Protein AF-M1AZC0-F1 (afdb_monomer_lite)

Foldseek 3Di:
DVQLVVCLVVVNFFFDAAEDEQLVDDDDVVVQVVQQVVCVQQQADGYHYDYVVVVPCVVVVVVVVVCVVVVVNRGGQDPVNVVVVVVVVVVVVVVVVVVVVVVVVVVVVVVVVVVVVVVVVPD

InterPro domains:
  IPR027417 P-loop containing nucleoside triphosphate hydrolase [G3DSA:3.40.50.300] (3-90)
  IPR052266 Mitochondrial Rho GTPase/EF-hand domain-containing protein [PTHR46819] (2-99)

Organism: Solanum tuberosum (NCBI:txid4113)

Sequence (123 aa):
MTVARRGEVSGFMVPCLFVAAKDDLDSYPMAIKDSAKICQNFGIDAPIHISVKERDLNSMFNRIVTAAEHPHLSVPETEVGRSQKRYRHLVNRSLMFTSVVAAVAVVGLAAYRSYAARKNTSS

pLDDT: mean 87.81, std 8.12, range [48.0, 98.25]

Structure (mmCIF, N/CA/C/O backbone):
data_AF-M1AZC0-F1
#
_entry.id   AF-M1AZC0-F1
#
loop_
_atom_site.group_PDB
_atom_site.id
_atom_site.type_symbol
_atom_site.label_atom_id
_atom_site.label_alt_id
_atom_site.label_comp_id
_atom_site.label_asym_id
_atom_site.label_entity_id
_atom_site.label_seq_id
_atom_site.pdbx_PDB_ins_code
_atom_site.Cartn_x
_atom_site.Cartn_y
_atom_site.Cartn_z
_atom_site.occupancy
_atom_site.B_iso_or_equiv
_atom_site.auth_seq_id
_atom_site.auth_comp_id
_atom_site.auth_asym_id
_atom_site.auth_atom_id
_atom_site.pdbx_PDB_model_num
ATOM 1 N N . MET A 1 1 ? 5.644 -5.871 9.224 1.00 62.44 1 MET A N 1
ATOM 2 C CA . MET A 1 1 ? 5.282 -5.753 7.788 1.00 62.44 1 MET A CA 1
ATOM 3 C C . MET A 1 1 ? 5.986 -6.782 6.881 1.00 62.44 1 MET A C 1
ATOM 5 O O . MET A 1 1 ? 6.281 -6.508 5.724 1.00 62.44 1 MET A O 1
ATOM 9 N N . THR A 1 2 ? 6.222 -8.015 7.342 1.00 74.88 2 THR A N 1
ATOM 10 C CA . THR A 1 2 ? 6.928 -9.033 6.535 1.00 74.88 2 THR A CA 1
ATOM 11 C C . THR A 1 2 ? 6.130 -9.473 5.304 1.00 74.88 2 THR A C 1
ATOM 13 O O . THR A 1 2 ? 6.723 -9.741 4.263 1.00 74.88 2 THR A O 1
ATOM 16 N N . VAL A 1 3 ? 4.796 -9.493 5.411 1.00 77.38 3 VAL A N 1
ATOM 17 C CA . VAL A 1 3 ? 3.878 -9.835 4.312 1.00 77.38 3 VAL A CA 1
ATOM 18 C C . VAL A 1 3 ? 3.937 -8.787 3.202 1.00 77.38 3 VAL A C 1
ATOM 20 O O . VAL A 1 3 ? 4.189 -9.151 2.062 1.00 77.38 3 VAL A O 1
ATOM 23 N N . ALA A 1 4 ? 3.829 -7.499 3.543 1.00 80.00 4 ALA A N 1
ATOM 24 C CA . ALA A 1 4 ? 3.989 -6.389 2.602 1.00 80.00 4 ALA A CA 1
ATOM 25 C C . ALA A 1 4 ? 5.329 -6.443 1.852 1.00 80.00 4 ALA A C 1
ATOM 27 O O . ALA A 1 4 ? 5.361 -6.433 0.625 1.00 80.00 4 ALA A O 1
ATOM 28 N N . ARG A 1 5 ? 6.438 -6.614 2.588 1.00 77.75 5 ARG A N 1
ATOM 29 C CA . ARG A 1 5 ? 7.780 -6.748 1.997 1.00 77.75 5 ARG A CA 1
ATOM 30 C C . ARG A 1 5 ? 7.871 -7.945 1.048 1.00 77.75 5 ARG A C 1
ATOM 32 O O . ARG A 1 5 ? 8.453 -7.845 -0.026 1.00 77.75 5 ARG A O 1
ATOM 39 N N . ARG A 1 6 ? 7.318 -9.098 1.440 1.00 80.19 6 ARG A N 1
ATOM 40 C CA . ARG A 1 6 ? 7.297 -10.293 0.585 1.00 80.19 6 ARG A CA 1
ATOM 41 C C . ARG A 1 6 ? 6.422 -10.072 -0.649 1.00 80.19 6 ARG A C 1
ATOM 43 O O . ARG A 1 6 ? 6.792 -10.538 -1.722 1.00 80.19 6 ARG A O 1
ATOM 50 N N . GLY A 1 7 ? 5.317 -9.346 -0.509 1.00 78.06 7 GLY A N 1
ATOM 51 C CA . GLY A 1 7 ? 4.452 -8.940 -1.612 1.00 78.06 7 GLY A CA 1
ATOM 52 C C . GLY A 1 7 ? 5.186 -8.076 -2.632 1.00 78.06 7 GLY A C 1
ATOM 53 O O . GLY A 1 7 ? 5.151 -8.376 -3.817 1.00 78.06 7 GLY A O 1
ATOM 54 N N . GLU A 1 8 ? 5.959 -7.087 -2.184 1.00 77.31 8 GLU A N 1
ATOM 55 C CA . GLU A 1 8 ? 6.790 -6.267 -3.078 1.00 77.31 8 GLU A CA 1
ATOM 56 C C . GLU A 1 8 ? 7.860 -7.086 -3.811 1.00 77.31 8 GLU A C 1
ATOM 58 O O . GLU A 1 8 ? 8.017 -6.950 -5.021 1.00 77.31 8 GLU A O 1
ATOM 63 N N . VAL A 1 9 ? 8.568 -7.971 -3.101 1.00 77.56 9 VAL A N 1
ATOM 64 C CA . VAL A 1 9 ? 9.621 -8.810 -3.705 1.00 77.56 9 VAL A CA 1
ATOM 65 C C . VAL A 1 9 ? 9.042 -9.822 -4.696 1.00 77.56 9 VAL A C 1
ATOM 67 O O . VAL A 1 9 ? 9.657 -10.100 -5.722 1.00 77.56 9 VAL A O 1
ATOM 70 N N . SER A 1 10 ? 7.872 -10.383 -4.392 1.00 79.06 10 SER A N 1
ATOM 71 C CA . SER A 1 10 ? 7.205 -11.375 -5.243 1.00 79.06 10 SER A CA 1
ATOM 72 C C . SER A 1 10 ? 6.352 -10.761 -6.358 1.00 79.06 10 SER A C 1
ATOM 74 O O . SER A 1 10 ? 5.944 -11.482 -7.260 1.00 79.06 10 SER A O 1
ATOM 76 N N . GLY A 1 11 ? 6.082 -9.452 -6.307 1.00 73.00 11 GLY A N 1
ATOM 77 C CA . GLY A 1 11 ? 5.162 -8.756 -7.211 1.00 73.00 11 GLY A CA 1
ATOM 78 C C . GLY A 1 11 ? 3.680 -8.885 -6.834 1.00 73.00 11 GLY A C 1
ATOM 79 O O . GLY A 1 11 ? 2.848 -8.202 -7.426 1.00 73.00 11 GLY A O 1
ATOM 80 N N . PHE A 1 12 ? 3.338 -9.701 -5.833 1.00 76.75 12 PHE A N 1
ATOM 81 C CA . PHE A 1 12 ? 1.976 -9.869 -5.323 1.00 76.75 12 PHE A CA 1
ATOM 82 C C . PHE A 1 12 ? 1.738 -8.942 -4.131 1.00 76.75 12 PHE A C 1
ATOM 84 O O . PHE A 1 12 ? 1.763 -9.357 -2.971 1.00 76.75 12 PHE A O 1
ATOM 91 N N . MET A 1 13 ? 1.566 -7.654 -4.423 1.00 80.81 13 MET A N 1
ATOM 92 C CA . MET A 1 13 ? 1.292 -6.640 -3.407 1.00 80.81 13 MET A CA 1
ATOM 93 C C . MET A 1 13 ? -0.056 -6.900 -2.717 1.00 80.81 13 MET A C 1
ATOM 95 O O . MET A 1 13 ? -1.022 -7.302 -3.361 1.00 80.81 13 MET A O 1
ATOM 99 N N . VAL A 1 14 ? -0.116 -6.660 -1.405 1.00 85.88 14 VAL A N 1
ATOM 100 C CA . VAL A 1 14 ? -1.305 -6.919 -0.578 1.00 85.88 14 VAL A CA 1
ATOM 101 C C . VAL A 1 14 ? -1.687 -5.634 0.161 1.00 85.88 14 VAL A C 1
ATOM 103 O O . VAL A 1 14 ? -0.807 -5.047 0.804 1.00 85.88 14 VAL A O 1
ATOM 106 N N . PRO A 1 15 ? -2.956 -5.188 0.101 1.00 91.06 15 PRO A N 1
ATOM 107 C CA . PRO A 1 15 ? -3.403 -4.027 0.859 1.00 91.06 15 PRO A CA 1
ATOM 108 C C . PRO A 1 15 ? -3.292 -4.288 2.366 1.00 91.06 15 PRO A C 1
ATOM 110 O O . PRO A 1 15 ? -3.524 -5.401 2.840 1.00 91.06 15 PRO A O 1
ATOM 113 N N . CYS A 1 16 ? -2.915 -3.265 3.128 1.00 91.06 16 CYS A N 1
ATOM 114 C CA . CYS A 1 16 ? -2.750 -3.339 4.575 1.00 91.06 16 CYS A CA 1
ATOM 115 C C . CYS A 1 16 ? -3.512 -2.202 5.260 1.00 91.06 16 CYS A C 1
ATOM 117 O O . CYS A 1 16 ? -3.488 -1.063 4.806 1.00 91.06 16 CYS A O 1
ATOM 119 N N . LEU A 1 17 ? -4.129 -2.513 6.399 1.00 93.62 17 LEU A N 1
ATOM 120 C CA . LEU A 1 17 ? -4.807 -1.551 7.266 1.00 93.62 17 LEU A CA 1
ATOM 121 C C . LEU A 1 17 ? -4.199 -1.620 8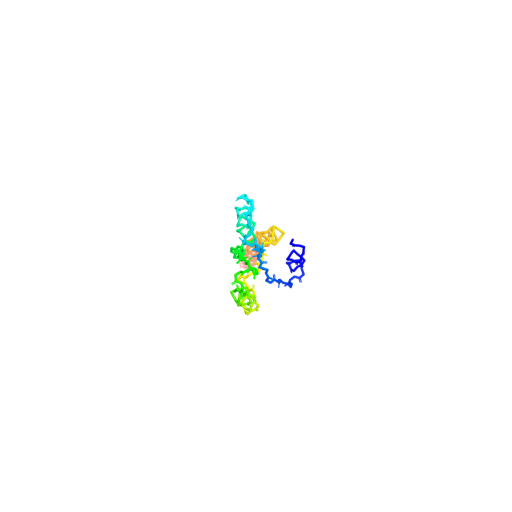.668 1.00 93.62 17 LEU A C 1
ATOM 123 O O . LEU A 1 17 ? -3.848 -2.704 9.141 1.00 93.62 17 LEU A O 1
ATOM 127 N N . PHE A 1 18 ? -4.084 -0.474 9.336 1.00 93.62 18 PHE A N 1
ATOM 128 C CA . PHE A 1 18 ? -3.651 -0.400 10.729 1.00 93.62 18 PHE A CA 1
ATOM 129 C C . PHE A 1 18 ? -4.869 -0.186 11.627 1.00 93.62 18 PHE A C 1
ATOM 131 O O . PHE A 1 18 ? -5.616 0.768 11.428 1.00 93.62 18 PHE A O 1
ATOM 138 N N . VAL A 1 19 ? -5.064 -1.054 12.620 1.00 92.88 19 VAL A N 1
ATOM 139 C CA . VAL A 1 19 ? -6.204 -0.984 13.544 1.00 92.88 19 VAL A CA 1
ATOM 140 C C . VAL A 1 19 ? -5.695 -0.719 14.958 1.00 92.88 19 VAL A C 1
ATOM 142 O O . VAL A 1 19 ? -4.969 -1.535 15.525 1.00 92.88 19 VAL A O 1
ATOM 145 N N . ALA A 1 20 ? -6.087 0.422 15.518 1.00 91.81 20 ALA A N 1
ATOM 146 C CA . ALA A 1 20 ? -5.903 0.771 16.919 1.00 91.81 20 ALA A CA 1
ATOM 147 C C . ALA A 1 20 ? -7.131 0.279 17.699 1.00 91.81 20 ALA A C 1
ATOM 149 O O . ALA A 1 20 ? -8.151 0.955 17.799 1.00 91.81 20 ALA A O 1
ATOM 150 N N . ALA A 1 21 ? -7.059 -0.962 18.174 1.00 90.06 21 ALA A N 1
ATOM 151 C CA . ALA A 1 21 ? -8.146 -1.572 18.928 1.00 90.06 21 ALA A CA 1
ATOM 152 C C . ALA A 1 21 ? -8.122 -1.172 20.407 1.00 90.06 21 ALA A C 1
ATOM 154 O O . ALA A 1 21 ? -7.062 -0.854 20.943 1.00 90.06 21 ALA A O 1
ATOM 155 N N . LYS A 1 22 ? -9.276 -1.330 21.070 1.00 88.75 22 LYS A N 1
ATOM 156 C CA . LYS A 1 22 ? -9.490 -0.993 22.488 1.00 88.75 22 LYS A CA 1
ATOM 157 C C . LYS A 1 22 ? -9.351 0.504 22.762 1.00 88.75 22 LYS A C 1
ATOM 159 O O . LYS A 1 22 ? -8.804 0.893 23.788 1.00 88.75 22 LYS A O 1
ATOM 164 N N . ASP A 1 23 ? -9.851 1.324 21.844 1.00 87.12 23 ASP A N 1
ATOM 165 C CA . ASP A 1 23 ? -9.776 2.786 21.946 1.00 87.12 23 ASP A CA 1
ATOM 166 C C . ASP A 1 23 ? -10.559 3.347 23.152 1.00 87.12 23 ASP A C 1
ATOM 168 O O . ASP A 1 23 ? -10.342 4.476 23.569 1.00 87.12 23 ASP A O 1
ATOM 172 N N . ASP A 1 24 ? -11.427 2.533 23.767 1.00 85.38 24 ASP A N 1
ATOM 173 C CA . ASP A 1 24 ? -12.116 2.844 25.025 1.00 85.38 24 ASP A CA 1
ATOM 174 C C . ASP A 1 24 ? -11.229 2.773 26.273 1.00 85.38 24 ASP A C 1
ATOM 176 O O . ASP A 1 24 ? -11.662 3.187 27.351 1.00 85.38 24 ASP A O 1
ATOM 180 N N . LEU A 1 25 ? -10.022 2.217 26.161 1.00 86.19 25 LEU A N 1
ATOM 181 C CA . LEU A 1 25 ? -9.025 2.288 27.221 1.00 86.19 25 LEU A CA 1
ATOM 182 C C . LEU A 1 25 ? -8.160 3.531 27.015 1.00 86.19 25 LEU A C 1
ATOM 184 O O . LEU A 1 25 ? -7.815 3.875 25.885 1.00 86.19 25 LEU A O 1
ATOM 188 N N . ASP A 1 26 ? -7.738 4.143 28.124 1.00 80.94 26 ASP A N 1
ATOM 189 C CA . ASP A 1 26 ? -6.783 5.249 28.100 1.00 80.94 26 ASP A CA 1
ATOM 190 C C . ASP A 1 26 ? -5.479 4.794 27.439 1.00 80.94 26 ASP A C 1
ATOM 192 O O . ASP A 1 26 ? -4.625 4.118 28.023 1.00 80.94 26 ASP A O 1
ATOM 196 N N . SER A 1 27 ? -5.357 5.147 26.166 1.00 77.94 27 SER A N 1
ATOM 197 C CA . SER A 1 27 ? -4.201 4.826 25.354 1.00 77.94 27 SER A CA 1
ATOM 198 C C . SER A 1 27 ? -3.016 5.670 25.800 1.00 77.94 27 SER A C 1
ATOM 200 O O . SER A 1 27 ? -3.140 6.865 26.072 1.00 77.94 27 SER A O 1
ATOM 202 N N . TYR A 1 28 ? -1.824 5.073 25.816 1.00 80.3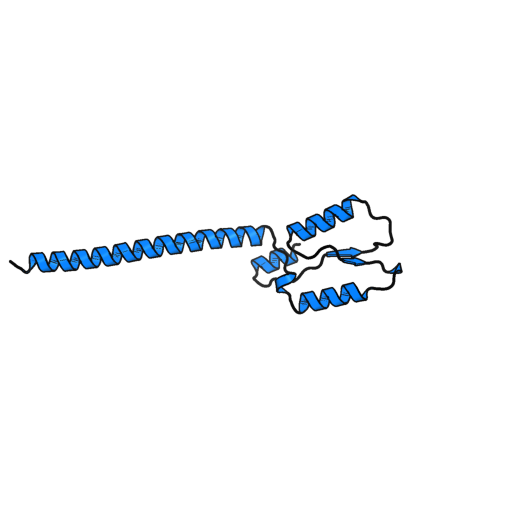8 28 TYR A N 1
ATOM 203 C CA . TYR A 1 28 ? -0.599 5.836 26.028 1.00 80.38 28 TYR A CA 1
ATOM 204 C C . TYR A 1 28 ? -0.486 6.935 24.949 1.00 80.38 28 TYR A C 1
ATOM 206 O O . TYR A 1 28 ? -0.494 6.601 23.762 1.00 80.38 28 TYR A O 1
ATOM 214 N N . PRO A 1 29 ? -0.341 8.230 25.299 1.00 80.19 29 PRO A N 1
ATOM 215 C CA . PRO A 1 29 ? -0.432 9.326 24.329 1.00 80.19 29 PRO A CA 1
ATOM 216 C C . PRO A 1 29 ? 0.564 9.240 23.166 1.00 80.19 29 PRO A C 1
ATOM 218 O O . PRO A 1 29 ? 0.284 9.736 22.072 1.00 80.19 29 PRO A O 1
ATOM 221 N N . MET A 1 30 ? 1.729 8.609 23.365 1.00 87.44 30 MET A N 1
ATOM 222 C CA . MET A 1 30 ? 2.669 8.413 22.255 1.00 87.44 30 MET A CA 1
ATOM 223 C C . MET A 1 30 ? 2.242 7.297 21.305 1.00 87.44 30 MET A C 1
ATOM 225 O O . MET A 1 30 ? 2.558 7.390 20.130 1.00 87.44 30 MET A O 1
ATOM 229 N N . ALA A 1 31 ? 1.461 6.306 21.743 1.00 86.00 31 ALA A N 1
ATOM 230 C CA . ALA A 1 31 ? 0.993 5.231 20.866 1.00 86.00 31 ALA A CA 1
ATOM 231 C C . ALA A 1 31 ? 0.106 5.764 19.725 1.00 86.00 31 ALA A C 1
ATOM 233 O O . ALA A 1 31 ? 0.195 5.288 18.592 1.00 86.00 31 ALA A O 1
ATOM 234 N N . ILE A 1 32 ? -0.692 6.804 19.991 1.00 86.31 32 ILE A N 1
ATOM 235 C CA . ILE A 1 32 ? -1.506 7.487 18.972 1.00 86.31 32 ILE A CA 1
ATOM 236 C C . ILE A 1 32 ? -0.600 8.181 17.945 1.00 86.31 32 ILE A C 1
ATOM 238 O O . ILE A 1 32 ? -0.769 8.025 16.736 1.00 86.31 32 ILE A O 1
ATOM 242 N N . LYS A 1 33 ? 0.417 8.913 18.414 1.00 90.06 33 LYS A N 1
ATOM 243 C CA . LYS A 1 33 ? 1.370 9.596 17.526 1.00 90.06 33 LYS A CA 1
ATOM 244 C C . LYS A 1 33 ? 2.211 8.609 16.720 1.00 90.06 33 LYS A C 1
ATOM 246 O O . LYS A 1 33 ? 2.415 8.810 15.524 1.00 90.06 33 LYS A O 1
ATOM 251 N N . ASP A 1 34 ? 2.675 7.544 17.358 1.00 92.3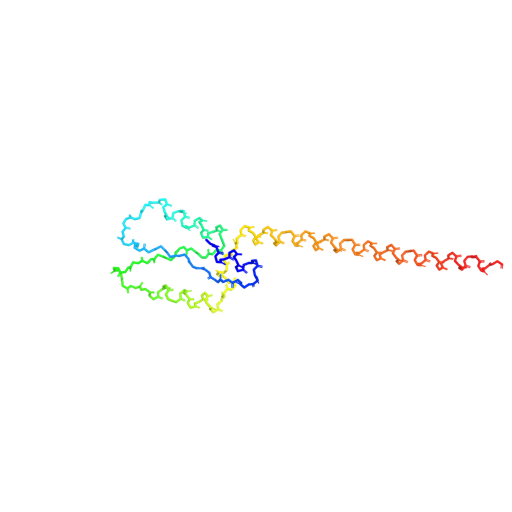8 34 ASP A N 1
ATOM 252 C CA . ASP A 1 34 ? 3.534 6.538 16.745 1.00 92.38 34 ASP A CA 1
ATOM 253 C C . ASP A 1 34 ? 2.772 5.725 15.702 1.00 92.38 34 ASP A C 1
ATOM 255 O O . ASP A 1 34 ? 3.280 5.526 14.601 1.00 92.38 34 ASP A O 1
ATOM 259 N N . SER A 1 35 ? 1.532 5.320 15.986 1.00 92.06 35 SER A N 1
ATOM 260 C CA . SER A 1 35 ? 0.688 4.615 15.012 1.00 92.06 35 SER A CA 1
ATOM 261 C C . SER A 1 35 ? 0.382 5.478 13.785 1.00 92.06 35 SER A C 1
ATOM 263 O O . SER A 1 35 ? 0.525 5.001 12.656 1.00 92.06 35 SER A O 1
ATOM 265 N N . ALA A 1 36 ? 0.074 6.766 13.969 1.00 92.69 36 ALA A N 1
ATOM 266 C CA . ALA A 1 36 ? -0.096 7.704 12.860 1.00 92.69 36 ALA A CA 1
ATOM 267 C C . ALA A 1 36 ? 1.196 7.874 12.039 1.00 92.69 36 ALA A C 1
ATOM 269 O O . ALA A 1 36 ? 1.166 7.823 10.807 1.00 92.69 36 ALA A O 1
ATOM 270 N N . LYS A 1 37 ? 2.347 8.011 12.709 1.00 94.12 37 LYS A N 1
ATOM 271 C CA . LYS A 1 37 ? 3.661 8.126 12.058 1.00 94.12 37 LYS A CA 1
ATOM 272 C C . LYS A 1 37 ? 4.027 6.865 11.278 1.00 94.12 37 LYS A C 1
ATOM 274 O O . LYS A 1 37 ? 4.562 6.961 10.177 1.00 94.12 37 LYS A O 1
ATOM 279 N N . ILE A 1 38 ? 3.728 5.686 11.822 1.00 91.62 38 ILE A N 1
ATOM 280 C CA . ILE A 1 38 ? 3.918 4.406 11.133 1.00 91.62 38 ILE A CA 1
ATOM 281 C C . ILE A 1 38 ? 3.087 4.385 9.848 1.00 91.62 38 ILE A C 1
ATOM 283 O O . ILE A 1 38 ? 3.643 4.111 8.788 1.00 91.62 38 ILE A O 1
ATOM 287 N N . CYS A 1 39 ? 1.799 4.733 9.909 1.00 92.62 39 CYS A N 1
ATOM 288 C CA . CYS A 1 39 ? 0.932 4.739 8.727 1.00 92.62 39 CYS A CA 1
ATOM 289 C C . CYS A 1 39 ? 1.451 5.685 7.635 1.00 92.62 39 CYS A C 1
ATOM 291 O O . CYS A 1 39 ? 1.595 5.274 6.485 1.00 92.62 39 CYS A O 1
ATOM 293 N N . GLN A 1 40 ? 1.855 6.904 8.009 1.00 92.25 40 GLN A N 1
ATOM 294 C CA . GLN A 1 40 ? 2.454 7.867 7.077 1.00 92.25 40 GLN A CA 1
ATOM 295 C C . GLN A 1 40 ? 3.750 7.353 6.444 1.00 92.25 40 GLN A C 1
ATOM 297 O O . GLN A 1 40 ? 3.946 7.497 5.239 1.00 92.25 40 GLN A O 1
ATOM 302 N N . ASN A 1 41 ? 4.631 6.726 7.229 1.00 91.19 41 ASN A N 1
ATOM 303 C CA . ASN A 1 41 ? 5.894 6.190 6.719 1.00 91.19 41 ASN A CA 1
ATOM 304 C C . ASN A 1 41 ? 5.681 5.095 5.667 1.00 91.19 41 ASN A C 1
ATOM 306 O O . ASN A 1 41 ? 6.458 5.012 4.717 1.00 91.19 41 ASN A O 1
ATOM 310 N N . PHE A 1 42 ? 4.640 4.280 5.840 1.00 88.25 42 PHE A N 1
ATOM 311 C CA . PHE A 1 42 ? 4.266 3.225 4.900 1.00 88.25 42 PHE A CA 1
ATOM 312 C C . PHE A 1 42 ? 3.314 3.697 3.794 1.00 88.25 42 PHE A C 1
ATOM 314 O O . PHE A 1 42 ? 2.983 2.903 2.921 1.00 88.25 42 PHE A O 1
ATOM 321 N N . GLY A 1 43 ? 2.885 4.963 3.800 1.00 89.50 43 GLY A N 1
ATOM 322 C CA . GLY A 1 43 ? 1.972 5.504 2.792 1.00 89.50 43 GLY A CA 1
ATOM 323 C C . GLY A 1 43 ? 0.574 4.881 2.819 1.00 89.50 43 GLY A C 1
ATOM 324 O O . GLY A 1 43 ? -0.059 4.801 1.774 1.00 89.50 43 GLY A O 1
ATOM 325 N N . ILE A 1 44 ? 0.113 4.422 3.986 1.00 91.69 44 ILE A N 1
ATOM 326 C CA . ILE A 1 44 ? -1.241 3.884 4.183 1.00 91.69 44 ILE A CA 1
ATOM 327 C C . ILE A 1 44 ? -2.103 4.860 4.990 1.00 91.69 44 ILE A C 1
ATOM 329 O O . ILE A 1 44 ? -1.586 5.768 5.647 1.00 91.69 44 ILE A O 1
ATOM 333 N N . ASP A 1 45 ? -3.417 4.642 4.966 1.00 92.31 45 ASP A N 1
ATOM 334 C CA . ASP A 1 45 ? -4.379 5.445 5.717 1.00 92.31 45 ASP A CA 1
ATOM 335 C C . ASP A 1 45 ? -4.085 5.478 7.219 1.00 92.31 45 ASP A C 1
ATOM 337 O O . ASP A 1 45 ? -3.514 4.547 7.792 1.00 92.31 45 ASP A O 1
ATOM 341 N N . ALA A 1 46 ? -4.540 6.553 7.867 1.00 93.12 46 ALA A N 1
ATOM 342 C CA . ALA A 1 46 ? -4.450 6.711 9.311 1.00 93.12 46 ALA A CA 1
ATOM 343 C C . ALA A 1 46 ? -5.059 5.509 10.072 1.00 93.12 46 ALA A C 1
ATOM 345 O O . ALA A 1 46 ? -5.966 4.845 9.543 1.00 93.12 46 ALA A O 1
ATOM 346 N N . PRO A 1 47 ? -4.595 5.253 11.314 1.00 93.25 47 PRO A N 1
ATOM 347 C CA . PRO A 1 47 ? -5.100 4.170 12.147 1.00 93.25 47 PRO A CA 1
ATOM 348 C C . PRO A 1 47 ? -6.626 4.175 12.255 1.00 93.25 47 PRO A C 1
ATOM 350 O O . PRO A 1 47 ? -7.252 5.215 12.452 1.00 93.25 47 PRO A O 1
ATOM 353 N N . ILE A 1 48 ? -7.225 2.994 12.141 1.00 92.56 48 ILE A N 1
ATOM 354 C CA . ILE A 1 48 ? -8.651 2.784 12.385 1.00 92.56 48 ILE A CA 1
ATOM 355 C C . ILE A 1 48 ? -8.819 2.567 13.880 1.00 92.56 48 ILE A C 1
ATOM 357 O O . ILE A 1 48 ? -8.404 1.532 14.402 1.00 92.56 48 ILE A O 1
ATOM 361 N N . HIS A 1 49 ? -9.410 3.540 14.553 1.00 89.81 49 HIS A N 1
ATOM 362 C CA . HIS A 1 49 ? -9.724 3.450 15.969 1.00 89.81 49 HIS A CA 1
ATOM 363 C C . HIS A 1 49 ? -11.009 2.648 16.151 1.00 89.81 49 HIS A C 1
ATOM 365 O O . HIS A 1 49 ? -12.023 2.959 15.526 1.00 89.81 49 HIS A O 1
ATOM 371 N N . ILE A 1 50 ? -10.951 1.585 16.955 1.00 91.19 50 ILE A N 1
ATOM 372 C CA . ILE A 1 50 ? -12.127 0.768 17.262 1.00 91.19 50 ILE A CA 1
ATOM 373 C C . ILE A 1 50 ? -12.235 0.493 18.757 1.00 91.19 50 ILE A C 1
ATOM 375 O O . ILE A 1 50 ? -11.260 0.136 19.429 1.00 91.19 50 ILE A O 1
ATOM 379 N N . SER A 1 51 ? -13.468 0.538 19.249 1.00 89.00 51 SER A N 1
ATOM 380 C CA . SER A 1 51 ? -13.837 0.021 20.556 1.00 89.00 51 SER A CA 1
ATOM 381 C C . SER A 1 51 ? -14.971 -0.990 20.429 1.00 89.00 51 SER A C 1
ATOM 383 O O . SER A 1 51 ? -16.029 -0.718 19.866 1.00 89.00 51 SER A O 1
ATOM 385 N N . VAL A 1 52 ? -14.784 -2.167 21.025 1.00 86.12 52 VAL A N 1
ATOM 386 C CA . VAL A 1 52 ? -15.849 -3.179 21.111 1.00 86.12 52 VAL A CA 1
ATOM 387 C C . VAL A 1 52 ? -16.956 -2.730 22.076 1.00 86.12 52 VAL A C 1
ATOM 389 O O . VAL A 1 52 ? -18.103 -3.157 21.946 1.00 86.12 52 VAL A O 1
ATOM 392 N N . LYS A 1 53 ? -16.641 -1.833 23.020 1.00 87.31 53 LYS A N 1
ATOM 393 C CA . LYS A 1 53 ? -17.605 -1.262 23.965 1.00 87.31 53 LYS A CA 1
ATOM 394 C C . LYS A 1 53 ? -18.605 -0.340 23.267 1.00 87.31 53 LYS A C 1
ATOM 396 O O . LYS A 1 53 ? -19.780 -0.357 23.625 1.00 87.31 53 LYS A O 1
ATOM 401 N N . GLU A 1 54 ? -18.157 0.394 22.249 1.00 80.25 54 GLU A N 1
ATOM 402 C CA . GLU A 1 54 ? -19.001 1.282 21.437 1.00 80.25 54 GLU A CA 1
ATOM 403 C C . GLU A 1 54 ? -19.878 0.531 20.422 1.00 80.25 54 GLU A C 1
ATOM 405 O O . GLU A 1 54 ? -20.807 1.110 19.867 1.00 80.25 54 GLU A O 1
ATOM 410 N N . ARG A 1 55 ? -19.643 -0.777 20.226 1.00 79.00 55 ARG A N 1
ATOM 411 C CA . ARG A 1 55 ? -20.419 -1.702 19.370 1.00 79.00 55 ARG A CA 1
ATOM 412 C C . ARG A 1 55 ? -20.551 -1.314 17.889 1.00 79.00 55 ARG A C 1
ATOM 414 O O . ARG A 1 55 ? -21.172 -2.070 17.145 1.00 79.00 55 ARG A O 1
ATOM 421 N N . ASP A 1 56 ? -19.940 -0.223 17.435 1.00 77.38 56 ASP A N 1
ATOM 422 C CA . ASP A 1 56 ? -19.895 0.156 16.022 1.00 77.38 56 ASP A CA 1
ATOM 423 C C . ASP A 1 56 ? -18.575 -0.278 15.368 1.00 77.38 56 ASP A C 1
ATOM 425 O O . ASP A 1 56 ? -17.561 0.417 15.397 1.00 77.38 56 ASP A O 1
ATOM 429 N N . LEU A 1 57 ? -18.593 -1.471 14.773 1.00 83.00 57 LEU A N 1
ATOM 430 C CA . LEU A 1 57 ? -17.473 -2.017 13.997 1.00 83.00 57 LEU A CA 1
ATOM 431 C C . LEU A 1 57 ? -17.687 -1.873 12.483 1.00 83.00 57 LEU A C 1
ATOM 433 O O . LEU A 1 57 ? -16.828 -2.279 11.696 1.00 83.00 57 LEU A O 1
ATOM 437 N N . ASN A 1 58 ? -18.819 -1.309 12.049 1.00 84.44 58 ASN A N 1
ATOM 438 C CA . ASN A 1 58 ? -19.183 -1.253 10.630 1.00 84.44 58 ASN A CA 1
ATOM 439 C C . ASN A 1 58 ? -18.189 -0.411 9.826 1.00 84.44 58 ASN A C 1
ATOM 441 O O . ASN A 1 58 ? -17.869 -0.745 8.684 1.00 84.44 58 ASN A O 1
ATOM 445 N N . SER A 1 59 ? -17.637 0.632 10.448 1.00 85.31 59 SER A N 1
ATOM 446 C CA . SER A 1 59 ? -16.589 1.474 9.868 1.00 85.31 59 SER A CA 1
ATOM 447 C C . SER A 1 59 ? -15.324 0.679 9.499 1.00 85.31 59 SER A C 1
ATOM 449 O O . SER A 1 59 ? -14.749 0.900 8.430 1.00 85.31 59 SER A O 1
ATOM 451 N N . MET A 1 60 ? -14.923 -0.297 10.323 1.00 90.56 60 MET A N 1
ATOM 452 C CA . MET A 1 60 ? -13.775 -1.173 10.064 1.00 90.56 60 MET A CA 1
ATOM 453 C C . MET A 1 60 ? -14.052 -2.126 8.902 1.00 90.56 60 MET A C 1
ATOM 455 O O . MET A 1 60 ? -13.222 -2.244 8.001 1.00 90.56 60 MET A O 1
ATOM 459 N N . PHE A 1 61 ? -15.203 -2.802 8.904 1.00 91.88 61 PHE A N 1
ATOM 460 C CA . PHE A 1 61 ? -15.541 -3.751 7.840 1.00 91.88 61 PHE A CA 1
ATOM 461 C C . PHE A 1 61 ? -15.670 -3.062 6.485 1.00 91.88 61 PHE A C 1
ATOM 463 O O . PHE A 1 61 ? -15.140 -3.569 5.499 1.00 91.88 61 PHE A O 1
ATOM 470 N N . ASN A 1 62 ? -16.282 -1.876 6.446 1.00 93.00 62 ASN A N 1
ATOM 471 C CA . ASN A 1 62 ? -16.360 -1.091 5.221 1.00 93.00 62 ASN A CA 1
ATOM 472 C C . ASN A 1 62 ? -14.960 -0.742 4.696 1.00 93.00 62 ASN A C 1
ATOM 474 O O . ASN A 1 62 ? -14.664 -0.974 3.530 1.00 93.00 62 ASN A O 1
ATOM 478 N N . ARG A 1 63 ? -14.047 -0.296 5.571 1.00 92.88 63 ARG A N 1
ATOM 479 C CA . ARG A 1 63 ? -12.650 -0.029 5.188 1.00 92.88 63 ARG A CA 1
ATOM 480 C C . ARG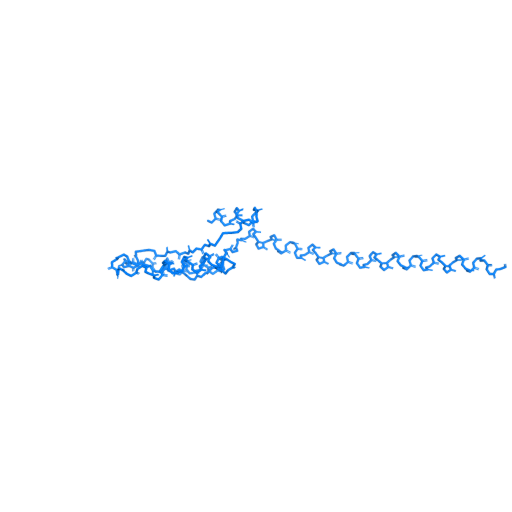 A 1 63 ? -11.921 -1.262 4.655 1.00 92.88 63 ARG A C 1
ATOM 482 O O . ARG A 1 63 ? -11.141 -1.130 3.716 1.00 92.88 63 ARG A O 1
ATOM 489 N N . ILE A 1 64 ? -12.171 -2.448 5.215 1.00 94.56 64 ILE A N 1
ATOM 490 C CA . ILE A 1 64 ? -11.609 -3.707 4.696 1.00 94.56 64 ILE A CA 1
ATOM 491 C C . ILE A 1 64 ? -12.108 -3.968 3.274 1.00 94.56 64 ILE A C 1
ATOM 493 O O . ILE A 1 64 ? -11.300 -4.270 2.398 1.00 94.56 64 ILE A O 1
ATOM 497 N N . VAL A 1 65 ? -13.414 -3.826 3.039 1.00 95.38 65 VAL A N 1
ATOM 498 C CA . VAL A 1 65 ? -14.009 -4.016 1.710 1.00 95.38 65 VAL A CA 1
ATOM 499 C C . VAL A 1 65 ? -13.455 -2.991 0.723 1.00 95.38 65 VAL A C 1
ATOM 501 O O . VAL A 1 65 ? -12.940 -3.386 -0.318 1.00 95.38 65 VAL A O 1
ATOM 504 N N . THR A 1 66 ? -13.432 -1.703 1.073 1.00 94.06 66 THR A N 1
ATOM 505 C CA . THR A 1 66 ? -12.866 -0.651 0.214 1.00 94.06 66 THR A CA 1
ATOM 506 C C . THR A 1 66 ? -11.404 -0.924 -0.143 1.00 94.06 66 THR A C 1
ATOM 508 O O . THR A 1 66 ? -11.021 -0.770 -1.302 1.00 94.06 66 THR A O 1
ATOM 511 N N . ALA A 1 67 ? -10.589 -1.369 0.819 1.00 93.69 67 ALA A N 1
ATOM 512 C CA . ALA A 1 67 ? -9.189 -1.717 0.579 1.00 93.69 67 ALA A CA 1
ATOM 513 C C . ALA A 1 67 ? -9.035 -2.958 -0.316 1.00 93.69 67 ALA A C 1
ATOM 515 O O . ALA A 1 67 ? -8.063 -3.057 -1.060 1.00 93.69 67 ALA A O 1
ATOM 516 N N . ALA A 1 68 ? -9.976 -3.903 -0.268 1.00 92.50 68 ALA A N 1
ATOM 517 C CA . ALA A 1 68 ? -9.989 -5.065 -1.153 1.00 92.50 68 ALA A CA 1
ATOM 518 C C . ALA A 1 68 ? -10.459 -4.716 -2.576 1.00 92.50 68 ALA A C 1
ATOM 520 O O . ALA A 1 68 ? -9.929 -5.264 -3.540 1.00 92.50 68 ALA A O 1
ATOM 521 N N . GLU A 1 69 ? -11.414 -3.794 -2.716 1.00 94.62 69 GLU A N 1
ATOM 522 C CA . GLU A 1 69 ? -11.894 -3.286 -4.010 1.00 94.62 69 GLU A CA 1
ATOM 523 C C . GLU A 1 69 ? -10.852 -2.398 -4.703 1.00 94.62 69 GLU A C 1
ATOM 525 O O . GLU A 1 69 ? -10.669 -2.470 -5.918 1.00 94.62 69 GLU A O 1
ATOM 530 N N . HIS A 1 70 ? -10.127 -1.590 -3.925 1.00 92.12 70 HIS A N 1
ATOM 531 C CA . HIS A 1 70 ? -9.137 -0.633 -4.418 1.00 92.12 70 HIS A CA 1
ATOM 532 C C . HIS A 1 70 ? -7.750 -0.906 -3.814 1.00 92.12 70 HIS A C 1
ATOM 534 O O . HIS A 1 70 ? -7.171 -0.036 -3.157 1.00 92.12 70 HIS A O 1
ATOM 540 N N . PRO A 1 71 ? -7.156 -2.092 -4.063 1.00 88.38 71 PRO A N 1
ATOM 541 C CA . PRO A 1 71 ? -5.957 -2.540 -3.357 1.00 88.38 71 PRO A CA 1
ATOM 542 C C . PRO A 1 71 ? -4.772 -1.598 -3.543 1.00 88.38 71 PRO A C 1
ATOM 544 O O . PRO A 1 71 ? -4.006 -1.401 -2.607 1.00 88.38 71 PRO A O 1
ATOM 547 N N . HIS A 1 72 ? -4.662 -0.959 -4.710 1.00 86.31 72 HIS A N 1
ATOM 548 C CA . HIS A 1 72 ? -3.595 -0.022 -5.060 1.00 86.31 72 HIS A CA 1
ATOM 549 C C . HIS A 1 72 ? -3.498 1.213 -4.146 1.00 86.31 72 HIS A C 1
ATOM 551 O O . HIS A 1 72 ? -2.420 1.796 -4.067 1.00 86.31 72 HIS A O 1
ATOM 557 N N . LEU A 1 73 ? -4.580 1.602 -3.458 1.00 86.12 73 LEU A N 1
ATOM 558 C CA . LEU A 1 73 ? -4.593 2.744 -2.533 1.00 86.12 73 LEU A CA 1
ATOM 559 C C . LEU A 1 73 ? -4.123 2.374 -1.123 1.00 86.12 73 LEU A C 1
ATOM 561 O O . LEU A 1 73 ? -3.690 3.241 -0.374 1.00 86.12 73 LEU A O 1
ATOM 565 N N . SER A 1 74 ? -4.196 1.093 -0.762 1.00 86.44 74 SER A N 1
ATOM 566 C CA . SER A 1 74 ? -3.864 0.606 0.581 1.00 86.44 74 SER A CA 1
ATOM 567 C C . SER A 1 74 ? -2.629 -0.296 0.597 1.00 86.44 74 SER A C 1
ATOM 569 O O . SER A 1 74 ? -2.355 -0.943 1.608 1.00 86.44 74 SER A O 1
ATOM 571 N N . VAL A 1 75 ? -1.875 -0.382 -0.505 1.00 88.81 75 VAL A N 1
ATOM 572 C CA . VAL A 1 75 ? -0.598 -1.104 -0.516 1.00 88.81 75 VAL A CA 1
ATOM 573 C C . VAL A 1 75 ? 0.452 -0.281 0.229 1.00 88.81 75 VAL A C 1
ATOM 575 O O . VAL A 1 75 ? 0.778 0.820 -0.213 1.00 88.81 75 VAL A O 1
ATOM 578 N N . PRO A 1 76 ? 1.048 -0.812 1.308 1.00 88.00 76 PRO A N 1
ATOM 579 C CA . PRO A 1 76 ? 2.130 -0.120 1.983 1.00 88.00 76 PRO A CA 1
ATOM 580 C C . PRO A 1 76 ? 3.392 -0.108 1.118 1.00 88.00 76 PRO A C 1
ATOM 582 O O . PRO A 1 76 ? 3.812 -1.145 0.602 1.00 88.00 76 PRO A O 1
ATOM 585 N N . GLU A 1 77 ? 4.043 1.047 1.026 1.00 84.56 77 GLU A N 1
ATOM 586 C CA . GLU A 1 77 ? 5.383 1.155 0.456 1.00 84.56 77 GLU A CA 1
ATOM 587 C C . GLU A 1 77 ? 6.422 0.833 1.526 1.00 84.56 77 GLU A C 1
ATOM 589 O O . GLU A 1 77 ? 6.588 1.575 2.498 1.00 84.56 77 GLU A O 1
ATOM 594 N N . THR A 1 78 ? 7.158 -0.265 1.354 1.00 84.38 78 THR A N 1
ATOM 595 C CA . THR A 1 78 ? 8.287 -0.556 2.242 1.00 84.38 78 THR A CA 1
ATOM 596 C C . THR A 1 78 ? 9.565 0.109 1.742 1.00 84.38 78 THR A C 1
ATOM 598 O O . THR A 1 78 ? 9.702 0.490 0.578 1.00 84.38 78 THR A O 1
ATOM 601 N N . GLU A 1 79 ? 10.553 0.237 2.624 1.00 82.00 79 GLU A N 1
ATOM 602 C CA . GLU A 1 79 ? 11.868 0.776 2.267 1.00 82.00 79 GLU A CA 1
ATOM 603 C C . GLU A 1 79 ? 12.542 -0.020 1.132 1.00 82.00 79 GLU A C 1
ATOM 605 O O . GLU A 1 79 ? 13.207 0.551 0.260 1.00 82.00 79 GLU A O 1
ATOM 610 N N . VAL A 1 80 ? 12.298 -1.334 1.081 1.00 79.38 80 VAL A N 1
ATOM 611 C CA . VAL A 1 80 ? 12.773 -2.210 0.003 1.00 79.38 80 VAL A CA 1
ATOM 612 C C . VAL A 1 80 ? 12.096 -1.844 -1.319 1.00 79.38 80 VAL A C 1
ATOM 614 O O . VAL A 1 80 ? 12.787 -1.595 -2.306 1.00 79.38 80 VAL A O 1
ATOM 617 N N . GLY A 1 81 ? 10.768 -1.717 -1.343 1.00 79.25 81 GLY A N 1
ATOM 618 C CA . GLY A 1 81 ? 10.033 -1.277 -2.528 1.00 79.25 81 GLY A CA 1
ATOM 619 C C . GLY A 1 81 ? 10.454 0.113 -3.000 1.00 79.25 81 GLY A C 1
ATOM 620 O O . GLY A 1 81 ? 10.712 0.317 -4.189 1.00 79.25 81 GLY A O 1
ATOM 621 N N . ARG A 1 82 ? 10.613 1.071 -2.078 1.00 83.56 82 ARG A N 1
ATOM 622 C CA . ARG A 1 82 ? 11.042 2.442 -2.401 1.00 83.56 82 ARG A CA 1
ATOM 623 C C . ARG A 1 82 ? 12.446 2.475 -3.008 1.00 83.56 82 ARG A C 1
ATOM 625 O O . ARG A 1 82 ? 12.651 3.117 -4.041 1.00 83.56 82 ARG A O 1
ATOM 632 N N . SER A 1 83 ? 13.409 1.786 -2.399 1.00 83.81 83 SER A N 1
ATOM 633 C CA . SER A 1 83 ? 14.785 1.719 -2.915 1.00 83.81 83 SER A CA 1
ATOM 634 C C . SER A 1 83 ? 14.851 1.028 -4.279 1.00 83.81 83 SER A C 1
ATOM 636 O O . SER A 1 83 ? 15.507 1.538 -5.190 1.00 83.81 83 SER A O 1
ATOM 638 N N . GLN A 1 84 ? 14.097 -0.055 -4.477 1.00 83.56 84 GLN A N 1
ATOM 639 C CA . GLN A 1 84 ? 14.030 -0.772 -5.750 1.00 83.56 84 GLN A CA 1
ATOM 640 C C . GLN A 1 84 ? 13.396 0.070 -6.867 1.00 83.56 84 GLN A C 1
ATOM 642 O O . GLN A 1 84 ? 13.932 0.111 -7.978 1.00 83.56 84 GLN A O 1
ATOM 647 N N . LYS A 1 85 ? 12.294 0.785 -6.586 1.00 83.88 85 LYS A N 1
ATOM 648 C CA . LYS A 1 85 ? 11.680 1.742 -7.528 1.00 83.88 85 LYS A CA 1
ATOM 649 C C . LYS A 1 85 ? 12.684 2.822 -7.934 1.00 83.88 85 LYS A C 1
ATOM 651 O O . LYS A 1 85 ? 12.847 3.098 -9.123 1.00 83.88 85 LYS A O 1
ATOM 656 N N . ARG A 1 86 ? 13.404 3.394 -6.961 1.00 86.88 86 ARG A N 1
ATOM 657 C CA . ARG A 1 86 ? 14.419 4.431 -7.206 1.00 86.88 86 ARG A CA 1
ATOM 658 C C . ARG A 1 86 ? 15.574 3.904 -8.052 1.00 86.88 86 ARG A C 1
ATOM 660 O O . ARG A 1 86 ? 15.965 4.556 -9.016 1.00 86.88 86 ARG A O 1
ATOM 667 N N . TYR A 1 87 ? 16.068 2.708 -7.741 1.00 89.00 87 TYR A N 1
ATOM 668 C CA . TYR A 1 87 ? 17.114 2.045 -8.515 1.00 89.00 87 TYR A CA 1
ATOM 669 C C . TYR A 1 87 ? 16.673 1.792 -9.961 1.00 89.00 87 TYR A C 1
ATOM 671 O O . TYR A 1 87 ? 17.370 2.198 -10.889 1.00 89.00 87 TYR A O 1
ATOM 679 N N . ARG A 1 88 ? 15.480 1.216 -10.175 1.00 87.62 88 ARG A N 1
ATOM 680 C CA . ARG A 1 88 ? 14.922 1.012 -11.524 1.00 87.62 88 ARG A CA 1
ATOM 681 C C . ARG A 1 88 ? 14.795 2.316 -12.302 1.00 87.62 88 ARG A C 1
ATOM 683 O O . ARG A 1 88 ? 15.153 2.354 -13.473 1.00 87.62 88 ARG A O 1
ATOM 690 N N . HIS A 1 89 ? 14.321 3.383 -11.664 1.00 91.38 89 HIS A N 1
ATOM 691 C CA . HIS A 1 89 ? 14.200 4.685 -12.314 1.00 91.38 89 HIS A CA 1
ATOM 692 C C . HIS A 1 89 ? 15.568 5.234 -12.750 1.00 91.38 89 HIS A C 1
ATOM 694 O O . HIS A 1 89 ? 15.694 5.778 -13.848 1.00 91.38 89 HIS A O 1
ATOM 700 N N . LEU A 1 90 ? 16.598 5.102 -11.909 1.00 93.31 90 LEU A N 1
ATOM 701 C CA . LEU A 1 90 ? 17.958 5.522 -12.256 1.00 93.31 90 LEU A CA 1
ATOM 702 C C . LEU A 1 90 ? 18.518 4.693 -13.414 1.00 93.31 90 LEU A C 1
ATOM 704 O O . LEU A 1 90 ? 19.012 5.267 -14.381 1.00 93.31 90 LEU A O 1
ATOM 708 N N . VAL A 1 91 ? 18.383 3.366 -13.354 1.00 93.25 91 VAL A N 1
ATOM 709 C CA . VAL A 1 91 ? 18.854 2.463 -14.414 1.00 93.25 91 VAL A CA 1
ATOM 710 C C . VAL A 1 91 ? 18.150 2.753 -15.735 1.00 93.25 91 VAL A C 1
ATOM 712 O O . VAL A 1 91 ? 18.837 2.947 -16.731 1.00 93.25 91 VAL A O 1
ATOM 715 N N . ASN A 1 92 ? 16.818 2.864 -15.756 1.00 92.69 92 ASN A N 1
ATOM 716 C CA . ASN A 1 92 ? 16.064 3.164 -16.980 1.00 92.69 92 ASN A CA 1
ATOM 717 C C . ASN A 1 92 ? 16.469 4.505 -17.595 1.00 92.69 92 ASN A C 1
ATOM 719 O O . ASN A 1 92 ? 16.622 4.603 -18.811 1.00 92.69 92 ASN A O 1
ATOM 723 N N . ARG A 1 93 ? 16.678 5.533 -16.763 1.00 92.06 93 ARG A N 1
ATOM 724 C CA . ARG A 1 93 ? 17.150 6.838 -17.237 1.00 92.06 93 ARG A CA 1
ATOM 725 C C . ARG A 1 93 ? 18.534 6.715 -17.869 1.00 92.06 93 ARG A C 1
ATOM 727 O O . ARG A 1 93 ? 18.725 7.194 -18.982 1.00 92.06 93 ARG A O 1
ATOM 734 N N . SER A 1 94 ? 19.468 6.035 -17.208 1.00 94.12 94 SER A N 1
ATOM 735 C CA . SER A 1 94 ? 20.803 5.782 -17.760 1.00 94.12 94 SER A CA 1
ATOM 736 C C . SER A 1 94 ? 20.748 4.982 -19.064 1.00 94.12 94 SER A C 1
ATOM 738 O O . SER A 1 94 ? 21.440 5.333 -20.013 1.00 94.12 94 SER A O 1
ATOM 740 N N . LEU A 1 95 ? 19.887 3.963 -19.146 1.00 95.31 95 LEU A N 1
ATOM 741 C CA . LEU A 1 95 ? 19.694 3.134 -20.341 1.00 95.31 95 LEU A CA 1
ATOM 742 C C . LEU A 1 95 ? 19.133 3.935 -21.526 1.00 95.31 95 LEU A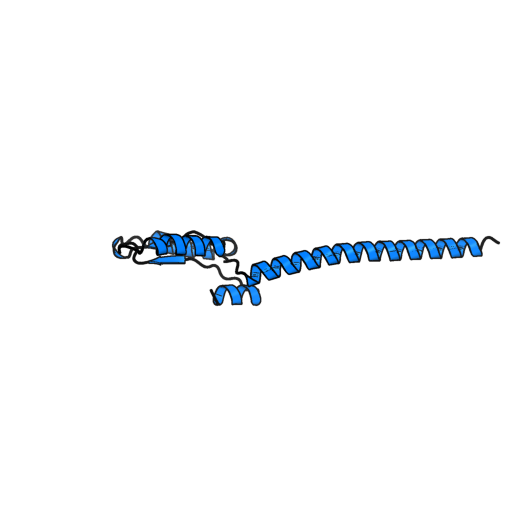 C 1
ATOM 744 O O . LEU A 1 95 ? 19.567 3.752 -22.664 1.00 95.31 95 LEU A O 1
ATOM 748 N N . MET A 1 96 ? 18.206 4.867 -21.278 1.00 95.44 96 MET A N 1
ATOM 749 C CA . MET A 1 96 ? 17.757 5.797 -22.319 1.00 95.44 96 MET A CA 1
ATOM 750 C C . MET A 1 96 ? 18.912 6.656 -22.838 1.00 95.44 96 MET A C 1
ATOM 752 O O . MET A 1 96 ? 19.080 6.781 -24.046 1.00 95.44 96 MET A O 1
ATOM 756 N N . PHE A 1 97 ? 19.743 7.214 -21.956 1.00 94.25 97 PHE A N 1
ATOM 757 C CA . PHE A 1 97 ? 20.881 8.021 -22.401 1.00 94.25 97 PHE A CA 1
ATOM 758 C C . PHE A 1 97 ? 21.891 7.206 -23.215 1.00 94.25 97 PHE A C 1
ATOM 760 O O . PHE A 1 97 ? 22.297 7.642 -24.293 1.00 94.25 97 PHE A O 1
ATOM 767 N N . THR A 1 98 ? 22.278 6.018 -22.742 1.00 96.06 98 THR A N 1
ATOM 768 C CA . THR A 1 98 ? 23.256 5.179 -23.451 1.00 96.06 98 THR A CA 1
ATOM 769 C C . THR A 1 98 ? 22.731 4.700 -24.800 1.00 96.06 98 THR A C 1
ATOM 771 O O . THR A 1 98 ? 23.483 4.713 -25.774 1.00 96.06 98 THR A O 1
ATOM 774 N N . SER A 1 99 ? 21.446 4.342 -24.895 1.00 96.38 99 SER A N 1
ATOM 775 C CA . SER A 1 99 ? 20.832 3.923 -26.163 1.00 96.38 99 SER A CA 1
ATOM 776 C C . SER A 1 99 ? 20.793 5.047 -27.202 1.00 96.38 99 SER A C 1
ATOM 778 O O . SER A 1 99 ? 21.150 4.812 -28.357 1.00 96.38 99 SER A O 1
ATOM 780 N N . VAL A 1 100 ? 20.454 6.279 -26.804 1.00 97.19 100 VAL A N 1
ATOM 781 C CA . VAL A 1 100 ? 20.462 7.444 -27.707 1.00 97.19 100 VAL A CA 1
ATOM 782 C C . VAL A 1 100 ? 21.873 7.734 -28.221 1.00 97.19 100 VAL A C 1
ATOM 784 O O . VAL A 1 100 ? 22.069 7.882 -29.427 1.00 97.19 100 VAL A O 1
ATOM 787 N N . VAL A 1 101 ? 22.871 7.766 -27.333 1.00 97.12 101 VAL A N 1
ATOM 788 C CA . VAL A 1 101 ? 24.270 8.025 -27.719 1.00 97.12 101 VAL A CA 1
ATOM 789 C C . VAL A 1 101 ? 24.790 6.948 -28.671 1.00 97.12 101 VAL A C 1
ATOM 791 O O . VAL A 1 101 ? 25.402 7.271 -29.691 1.00 97.12 101 VAL A O 1
ATOM 794 N N . ALA A 1 102 ? 24.510 5.676 -28.379 1.00 98.25 102 ALA A N 1
ATOM 795 C CA . ALA A 1 102 ? 24.908 4.567 -29.237 1.00 98.25 102 ALA A CA 1
ATOM 796 C C . ALA A 1 102 ? 24.282 4.675 -30.638 1.00 98.25 102 ALA A C 1
ATOM 798 O O . ALA A 1 102 ? 24.989 4.528 -31.634 1.00 98.25 102 ALA A O 1
ATOM 799 N N . ALA A 1 103 ? 22.987 4.993 -30.731 1.00 98.00 103 ALA A N 1
ATOM 800 C CA . ALA A 1 103 ? 22.303 5.153 -32.013 1.00 98.00 103 ALA A CA 1
ATOM 801 C C . ALA A 1 103 ? 22.913 6.284 -32.858 1.00 98.00 103 ALA A C 1
ATOM 803 O O . ALA A 1 103 ? 23.203 6.085 -34.039 1.00 98.00 103 ALA A O 1
ATOM 804 N N . VAL A 1 104 ? 23.177 7.447 -32.251 1.00 98.06 104 VAL A N 1
ATOM 805 C CA . VAL A 1 104 ? 23.806 8.588 -32.938 1.00 98.06 104 VAL A CA 1
ATOM 806 C C . VAL A 1 104 ? 25.206 8.230 -33.440 1.00 98.06 104 VAL A C 1
ATOM 808 O O . VAL A 1 104 ? 25.537 8.533 -34.586 1.00 98.06 104 VAL A O 1
ATOM 811 N N . ALA A 1 105 ? 26.012 7.545 -32.625 1.00 98.06 105 ALA A N 1
ATOM 812 C CA . ALA A 1 105 ? 27.352 7.115 -33.020 1.00 98.06 105 ALA A CA 1
ATOM 813 C C . ALA A 1 105 ? 27.322 6.143 -34.213 1.00 98.06 105 ALA A C 1
ATOM 815 O O . ALA A 1 105 ? 28.106 6.297 -35.150 1.00 98.06 105 ALA A O 1
ATOM 816 N N . VAL A 1 106 ? 26.395 5.177 -34.216 1.00 97.56 106 VAL A N 1
ATOM 817 C CA . VAL A 1 106 ? 26.233 4.212 -35.318 1.00 97.56 106 VAL A CA 1
ATOM 818 C C . VAL A 1 106 ? 25.813 4.911 -36.610 1.00 97.56 106 VAL A C 1
ATOM 820 O O . VAL A 1 106 ? 26.423 4.678 -37.655 1.00 97.56 106 VAL A O 1
ATOM 823 N N . VAL A 1 107 ? 24.815 5.796 -36.549 1.00 97.56 107 VAL A N 1
ATOM 824 C CA . VAL A 1 107 ? 24.348 6.556 -37.721 1.00 97.56 107 VAL A CA 1
ATOM 825 C C . VAL A 1 107 ? 25.456 7.464 -38.253 1.00 97.56 107 VAL A C 1
ATOM 827 O O . VAL A 1 107 ? 25.717 7.472 -39.456 1.00 97.56 107 VAL A O 1
ATOM 830 N N . GLY A 1 108 ? 26.158 8.175 -37.366 1.00 97.44 108 GLY A N 1
ATOM 831 C CA . GLY A 1 108 ? 27.288 9.027 -37.732 1.00 97.44 108 GLY A CA 1
ATOM 832 C C . GLY A 1 108 ? 28.416 8.246 -38.410 1.00 97.44 108 GLY A C 1
ATOM 833 O O . GLY A 1 108 ? 28.922 8.668 -39.450 1.00 97.44 108 GLY A O 1
ATOM 834 N N . LEU A 1 109 ? 28.765 7.068 -37.883 1.00 97.06 109 LEU A N 1
ATOM 835 C CA . LEU A 1 109 ? 29.786 6.198 -38.470 1.00 97.06 109 LEU A CA 1
ATOM 836 C C . LEU A 1 109 ? 29.368 5.661 -39.847 1.00 97.06 109 LEU A C 1
ATOM 838 O O . LEU A 1 109 ? 30.184 5.642 -40.771 1.00 97.06 109 LEU A O 1
ATOM 842 N N . ALA A 1 110 ? 28.112 5.237 -40.001 1.00 96.88 110 ALA A N 1
ATOM 843 C CA . ALA A 1 110 ? 27.584 4.755 -41.275 1.00 96.88 110 ALA A CA 1
ATOM 844 C C . ALA A 1 110 ? 27.587 5.863 -42.341 1.00 96.88 110 ALA A C 1
ATOM 846 O O . ALA A 1 110 ? 28.079 5.651 -43.454 1.00 96.88 110 ALA A O 1
ATOM 847 N N . ALA A 1 111 ? 27.121 7.063 -41.981 1.00 96.56 111 ALA A N 1
ATOM 848 C CA . ALA A 1 111 ? 27.149 8.236 -42.849 1.00 96.56 111 ALA A CA 1
ATOM 849 C C . ALA A 1 111 ? 28.586 8.584 -43.267 1.00 96.56 111 ALA A C 1
ATOM 851 O O . ALA A 1 111 ? 28.863 8.718 -44.461 1.00 96.56 111 ALA A O 1
ATOM 852 N N . TYR A 1 112 ? 29.522 8.625 -42.314 1.00 96.12 112 TYR A N 1
ATOM 853 C CA . TYR A 1 112 ? 30.934 8.888 -42.596 1.00 96.12 112 TYR A CA 1
ATOM 854 C C . TYR A 1 112 ? 31.543 7.857 -43.555 1.00 96.12 112 TYR A C 1
ATOM 856 O O . TYR A 1 112 ? 32.176 8.235 -44.542 1.00 96.12 112 TYR A O 1
ATOM 864 N N . ARG A 1 113 ? 31.311 6.556 -43.323 1.00 94.50 113 ARG A N 1
ATOM 865 C CA . ARG A 1 113 ? 31.802 5.490 -44.214 1.00 94.50 113 ARG A CA 1
ATOM 866 C C . ARG A 1 113 ? 31.242 5.617 -45.628 1.00 94.50 113 ARG A C 1
ATOM 868 O O . ARG A 1 113 ? 31.997 5.482 -46.587 1.00 94.50 113 ARG A O 1
ATOM 875 N N . SER A 1 114 ? 29.949 5.910 -45.765 1.00 93.31 114 SER A N 1
ATOM 876 C CA . SER A 1 114 ? 29.327 6.111 -47.079 1.00 93.31 114 SER A CA 1
ATOM 877 C C . SER A 1 114 ? 29.911 7.319 -47.824 1.00 93.31 114 SER A C 1
ATOM 879 O O . SER A 1 114 ? 30.168 7.243 -49.025 1.00 93.31 114 SER A O 1
ATOM 881 N N . TYR A 1 115 ? 30.194 8.410 -47.107 1.00 92.75 115 TYR A N 1
ATOM 882 C CA . TYR A 1 115 ? 30.812 9.605 -47.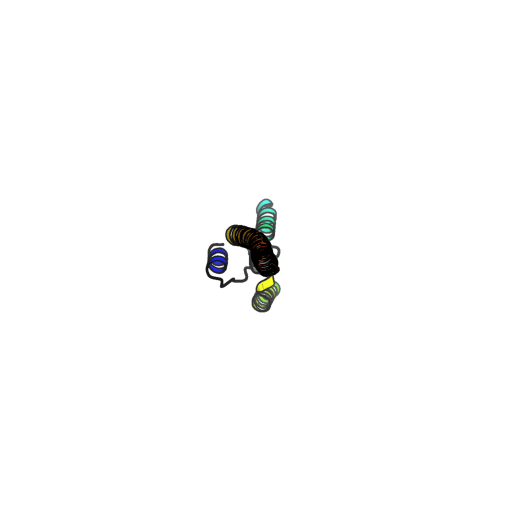670 1.00 92.75 115 TYR A CA 1
ATOM 883 C C . TYR A 1 115 ? 32.259 9.347 -48.113 1.00 92.75 115 TYR A C 1
ATOM 885 O O . TYR A 1 115 ? 32.633 9.687 -49.235 1.00 92.75 115 TYR A O 1
ATOM 893 N N . ALA A 1 116 ? 33.058 8.690 -47.269 1.00 92.31 116 ALA A N 1
ATOM 894 C CA . ALA A 1 116 ? 34.440 8.341 -47.583 1.00 92.31 116 ALA A CA 1
ATOM 895 C C . ALA A 1 116 ? 34.538 7.415 -48.810 1.00 92.31 116 ALA A C 1
ATOM 897 O O . ALA A 1 116 ? 35.369 7.643 -49.686 1.00 92.31 116 ALA A O 1
ATOM 898 N N . ALA A 1 117 ? 33.648 6.422 -48.926 1.00 90.88 117 ALA A N 1
ATOM 899 C CA . ALA A 1 117 ? 33.589 5.542 -50.095 1.00 90.88 117 ALA A CA 1
ATOM 900 C C . ALA A 1 117 ? 33.274 6.305 -51.396 1.00 90.88 117 ALA A C 1
ATOM 902 O O . ALA A 1 117 ? 33.893 6.042 -52.427 1.00 90.88 117 ALA A O 1
ATOM 903 N N . ARG A 1 118 ? 32.361 7.286 -51.347 1.00 85.06 118 ARG A N 1
ATOM 904 C CA . ARG A 1 118 ? 32.059 8.158 -52.498 1.00 85.06 118 ARG A CA 1
ATOM 905 C C . ARG A 1 118 ? 33.251 9.024 -52.888 1.00 85.06 118 ARG A C 1
ATOM 907 O O . ARG A 1 118 ? 33.585 9.093 -54.061 1.00 85.06 118 ARG A O 1
ATOM 914 N N . LYS A 1 119 ? 33.933 9.626 -51.910 1.00 83.19 119 LYS A N 1
ATOM 915 C CA . LYS A 1 119 ? 35.128 10.445 -52.164 1.00 83.19 119 LYS A CA 1
ATOM 916 C C . LYS A 1 119 ? 36.241 9.650 -52.858 1.00 83.19 119 LYS A C 1
ATOM 918 O O . LYS A 1 119 ? 36.924 10.192 -53.718 1.00 83.19 119 LYS A O 1
ATOM 923 N N . ASN A 1 120 ? 36.405 8.376 -52.506 1.00 77.94 120 ASN A N 1
ATOM 924 C CA . ASN A 1 120 ? 37.443 7.515 -53.077 1.00 77.94 120 ASN A CA 1
ATOM 925 C C . ASN A 1 120 ? 37.102 6.967 -54.476 1.00 77.94 120 ASN A C 1
ATOM 927 O O . ASN A 1 120 ? 37.990 6.451 -55.142 1.00 77.94 120 ASN A O 1
ATOM 931 N N . THR A 1 121 ? 35.840 7.043 -54.913 1.00 71.19 121 THR A N 1
ATOM 932 C CA . THR A 1 121 ? 35.380 6.536 -56.224 1.00 71.19 121 THR A CA 1
ATOM 933 C C . THR A 1 121 ? 35.226 7.631 -57.280 1.00 71.19 121 THR A C 1
ATOM 935 O O . THR A 1 121 ? 35.083 7.323 -58.456 1.00 71.19 121 THR A O 1
ATOM 938 N N . SER A 1 122 ? 35.276 8.903 -56.884 1.00 59.41 122 SER A N 1
ATOM 939 C CA . SER A 1 122 ? 35.190 10.072 -57.768 1.00 59.41 122 SER A CA 1
ATOM 940 C C . SER A 1 122 ? 36.557 10.576 -58.270 1.00 59.41 122 SER A C 1
ATOM 942 O O . SER A 1 122 ? 36.731 11.785 -58.416 1.00 59.41 122 SER A O 1
ATOM 944 N N . SER A 1 123 ? 37.524 9.677 -58.495 1.00 48.00 123 SER A N 1
ATOM 945 C CA . SER A 1 123 ? 38.840 9.992 -59.076 1.00 48.00 123 SER A CA 1
ATOM 946 C C . SER A 1 123 ? 39.074 9.273 -60.393 1.00 48.00 123 SER A C 1
ATOM 948 O O . SER A 1 123 ? 38.481 8.190 -60.588 1.00 48.00 123 SER A O 1
#

Radius of gyration: 27.66 Å; chains: 1; bounding box: 59×22×87 Å

Secondary structure (DSSP, 8-state):
-HHHHHHHHHS-------EEE-TTS---HHHHHHHHHHHHHHT-PPPEEE-STT---HHHHHHHHHHHHSGGGS----HHHHHHHHHHHHHHHHHHHHHHHHHHHHHHHHHHHHHHHHHHH--